Protein AF-A0A1F6PKU2-F1 (afdb_monomer_lite)

Sequence (162 aa):
MIINASQKLVNIVNSPIVKNHLDRVLTSDVYAARTLIAATMAKDVVETGFNIYQTLKNDKISKSQKKFIATYDAAEGALTWVTQLATGLTIANSKVQTKIYNKLFGSFKNTAPDLFTKGKAGFAIATSLIASTVIAKRIIVPFFASLFASHIKNKLEDKYCD

pLDDT: mean 74.43, std 9.29, range [36.0, 89.69]

Structure (mmCIF, N/CA/C/O backbone):
data_AF-A0A1F6PKU2-F1
#
_entry.id   AF-A0A1F6PKU2-F1
#
loop_
_atom_site.group_PDB
_atom_site.id
_atom_site.type_symbol
_atom_site.label_atom_id
_atom_site.label_alt_id
_atom_site.label_comp_id
_atom_site.label_asym_id
_atom_site.label_entity_id
_atom_site.label_seq_id
_atom_site.pdbx_PDB_ins_code
_atom_site.Cartn_x
_atom_site.Cartn_y
_atom_site.Cartn_z
_atom_site.occupancy
_atom_site.B_iso_or_equiv
_atom_site.auth_seq_id
_atom_site.auth_comp_id
_atom_site.auth_asym_id
_atom_site.auth_atom_id
_atom_site.pdbx_PDB_model_num
ATOM 1 N N . MET A 1 1 ? 0.894 -34.181 4.134 1.00 50.84 1 MET A N 1
ATOM 2 C CA . MET A 1 1 ? 0.002 -33.016 3.903 1.00 50.84 1 MET A CA 1
ATOM 3 C C . MET A 1 1 ? 0.704 -31.818 3.234 1.00 50.84 1 MET A C 1
ATOM 5 O O . MET A 1 1 ? 0.046 -31.095 2.502 1.00 50.84 1 MET A O 1
ATOM 9 N N . ILE A 1 2 ? 2.026 -31.640 3.392 1.00 54.44 2 ILE A N 1
ATOM 10 C CA . ILE A 1 2 ? 2.809 -30.512 2.827 1.00 54.44 2 ILE A CA 1
ATOM 11 C C . ILE A 1 2 ? 2.962 -30.570 1.286 1.00 54.44 2 ILE A C 1
ATOM 13 O O . ILE A 1 2 ? 2.924 -29.536 0.627 1.00 54.44 2 ILE A O 1
ATOM 17 N N . ILE A 1 3 ? 3.033 -31.772 0.697 1.00 55.75 3 ILE A N 1
ATOM 18 C CA . ILE A 1 3 ? 3.225 -31.994 -0.755 1.00 55.75 3 ILE A CA 1
ATOM 19 C C . ILE A 1 3 ? 2.049 -31.455 -1.602 1.00 55.75 3 ILE A C 1
ATOM 21 O O . ILE A 1 3 ? 2.237 -30.974 -2.714 1.00 55.75 3 ILE A O 1
ATOM 25 N N . ASN A 1 4 ? 0.829 -31.457 -1.057 1.00 64.00 4 ASN A N 1
ATOM 26 C CA . ASN A 1 4 ? -0.375 -31.023 -1.778 1.00 64.00 4 ASN A CA 1
ATOM 27 C C . ASN A 1 4 ? -0.501 -29.482 -1.827 1.00 64.00 4 ASN A C 1
ATOM 29 O O . ASN A 1 4 ? -1.029 -28.914 -2.781 1.00 64.00 4 ASN A O 1
ATOM 33 N N . ALA A 1 5 ? 0.020 -28.782 -0.814 1.00 68.31 5 ALA A N 1
ATOM 34 C CA . ALA A 1 5 ? 0.016 -27.319 -0.775 1.00 68.31 5 ALA A CA 1
ATOM 35 C C . ALA A 1 5 ? 1.040 -26.719 -1.751 1.00 68.31 5 ALA A C 1
ATOM 37 O O . ALA A 1 5 ? 0.722 -25.771 -2.468 1.00 68.31 5 ALA A O 1
ATOM 38 N N . SER A 1 6 ? 2.238 -27.304 -1.837 1.00 69.88 6 SER A N 1
ATOM 39 C CA . SER A 1 6 ? 3.270 -26.863 -2.781 1.00 69.88 6 SER A CA 1
ATOM 40 C C . SER A 1 6 ? 2.845 -27.073 -4.236 1.00 69.88 6 SER A C 1
ATOM 42 O O . SER A 1 6 ? 2.995 -26.161 -5.044 1.00 69.88 6 SER A O 1
ATOM 44 N N . GLN A 1 7 ? 2.222 -28.206 -4.573 1.00 72.25 7 GLN A N 1
ATOM 45 C CA . GLN A 1 7 ? 1.685 -28.441 -5.922 1.00 72.25 7 GLN A CA 1
ATOM 46 C C . GLN A 1 7 ? 0.543 -27.488 -6.292 1.00 72.25 7 GLN A C 1
ATOM 48 O O . GLN A 1 7 ? 0.502 -26.988 -7.416 1.00 72.25 7 GLN A O 1
ATOM 53 N N . LYS A 1 8 ? -0.347 -27.158 -5.349 1.00 75.50 8 LYS A N 1
ATOM 54 C CA . LYS A 1 8 ? -1.379 -26.135 -5.578 1.00 75.50 8 LYS A CA 1
ATOM 55 C C . LYS A 1 8 ? -0.778 -24.751 -5.822 1.00 75.50 8 LYS A C 1
ATOM 57 O O . LYS A 1 8 ? -1.225 -24.062 -6.733 1.00 75.50 8 LYS A O 1
ATOM 62 N N . LEU A 1 9 ? 0.253 -24.364 -5.071 1.00 75.31 9 LEU A N 1
ATOM 63 C CA . LEU A 1 9 ? 0.961 -23.099 -5.289 1.00 75.31 9 LEU A CA 1
ATOM 64 C C . LEU A 1 9 ? 1.654 -23.061 -6.655 1.00 75.31 9 LEU A C 1
ATOM 66 O O . LEU A 1 9 ? 1.518 -22.076 -7.374 1.00 75.31 9 LEU A O 1
ATOM 70 N N . VAL A 1 10 ? 2.321 -24.146 -7.056 1.00 77.56 10 VAL A N 1
ATOM 71 C CA . VAL A 1 10 ? 2.965 -24.257 -8.377 1.00 77.56 10 VAL A CA 1
ATOM 72 C C . VAL A 1 10 ? 1.944 -24.137 -9.512 1.00 77.56 10 VAL A C 1
ATOM 74 O O . VAL A 1 10 ? 2.217 -23.461 -10.503 1.00 77.56 10 VAL A O 1
ATOM 77 N N . ASN A 1 11 ? 0.753 -24.720 -9.361 1.00 78.88 11 ASN A N 1
ATOM 78 C CA . ASN A 1 11 ? -0.322 -24.600 -10.349 1.00 78.88 11 ASN A CA 1
ATOM 79 C C . ASN A 1 11 ? -0.907 -23.180 -10.419 1.00 78.88 11 ASN A C 1
ATOM 81 O O . ASN A 1 11 ? -1.219 -22.699 -11.506 1.00 78.88 11 ASN A O 1
ATOM 85 N N . ILE A 1 12 ? -1.015 -22.485 -9.283 1.00 77.94 12 ILE A N 1
ATOM 86 C CA . ILE A 1 12 ? -1.477 -21.090 -9.231 1.00 77.94 12 ILE A CA 1
ATOM 87 C C . ILE A 1 12 ? -0.452 -20.157 -9.886 1.00 77.94 12 ILE A C 1
ATOM 89 O O . ILE A 1 12 ? -0.821 -19.339 -10.728 1.00 77.94 12 ILE A O 1
ATOM 93 N N . VAL A 1 13 ? 0.835 -20.312 -9.559 1.00 75.56 13 VAL A N 1
ATOM 94 C CA . VAL A 1 13 ? 1.929 -19.510 -10.135 1.00 75.56 13 VAL A CA 1
ATOM 95 C C . VAL A 1 13 ? 2.057 -19.741 -11.640 1.00 75.56 13 VAL A C 1
ATOM 97 O O . VAL A 1 13 ? 2.298 -18.801 -12.393 1.00 75.56 13 VAL A O 1
ATOM 100 N N . ASN A 1 14 ? 1.841 -20.974 -12.103 1.00 81.88 14 ASN A N 1
ATOM 101 C CA . ASN A 1 14 ? 1.867 -21.295 -13.528 1.00 81.88 14 ASN A CA 1
ATOM 102 C C . ASN A 1 14 ? 0.587 -20.937 -14.287 1.00 81.88 14 ASN A C 1
ATOM 104 O O . ASN A 1 14 ? 0.546 -21.136 -15.504 1.00 81.88 14 ASN A O 1
ATOM 108 N N . SER A 1 15 ? -0.433 -20.402 -13.611 1.00 87.25 15 SER A N 1
ATOM 109 C CA . SER A 1 15 ? -1.664 -20.000 -14.279 1.00 87.25 15 SER A CA 1
ATOM 110 C C . SER A 1 15 ? -1.408 -18.864 -15.288 1.00 87.25 15 SER A C 1
ATOM 112 O O . SER A 1 15 ? -0.579 -17.981 -15.037 1.00 87.25 15 SER A O 1
ATOM 114 N N . PRO A 1 16 ? -2.138 -18.832 -16.419 1.00 83.75 16 PRO A N 1
ATOM 115 C CA . PRO A 1 16 ? -1.980 -17.792 -17.442 1.00 83.75 16 PRO A CA 1
ATOM 116 C C . PRO A 1 16 ? -2.200 -16.378 -16.894 1.00 83.75 16 PRO A C 1
ATOM 118 O O . PRO A 1 16 ? -1.569 -15.425 -17.339 1.00 83.75 16 PRO A O 1
ATOM 121 N N . ILE A 1 17 ? -3.077 -16.246 -15.896 1.00 82.69 17 ILE A N 1
ATOM 122 C CA . ILE A 1 17 ? -3.405 -14.977 -15.243 1.00 82.69 17 ILE A CA 1
ATOM 123 C C . ILE A 1 17 ? -2.196 -14.451 -14.467 1.00 82.69 17 ILE A C 1
ATOM 125 O O . ILE A 1 17 ? -1.832 -13.286 -14.619 1.00 82.69 17 ILE A O 1
ATOM 129 N N . VAL A 1 18 ? -1.556 -15.311 -13.667 1.00 82.38 18 VAL A N 1
ATOM 130 C CA . VAL A 1 18 ? -0.392 -14.922 -12.862 1.00 82.38 18 VAL A CA 1
ATOM 131 C C . VAL A 1 18 ? 0.804 -14.619 -13.756 1.00 82.38 18 VAL A C 1
ATOM 133 O O . VAL A 1 18 ? 1.445 -13.595 -13.552 1.00 82.38 18 VAL A O 1
ATOM 136 N N . LYS A 1 19 ? 1.056 -15.426 -14.794 1.00 84.56 19 LYS A N 1
ATOM 137 C CA . LYS A 1 19 ? 2.133 -15.155 -15.762 1.00 84.56 19 LYS A CA 1
ATOM 138 C C . LYS A 1 19 ? 1.930 -13.839 -16.515 1.00 84.56 19 LYS A C 1
ATOM 140 O O . LYS A 1 19 ? 2.843 -13.024 -16.544 1.00 84.56 19 LYS A O 1
ATOM 145 N N . ASN A 1 20 ? 0.726 -13.577 -17.028 1.00 86.31 20 ASN A N 1
ATOM 146 C CA . ASN A 1 20 ? 0.425 -12.318 -17.719 1.00 86.31 20 ASN A CA 1
ATOM 147 C C . ASN A 1 20 ? 0.520 -11.097 -16.793 1.00 86.31 20 ASN A C 1
ATOM 149 O O . ASN A 1 20 ? 0.919 -10.016 -17.227 1.00 86.31 20 ASN A O 1
ATOM 153 N N . HIS A 1 21 ? 0.138 -11.243 -15.523 1.00 82.50 21 HIS A N 1
ATOM 154 C CA . HIS A 1 21 ? 0.316 -10.188 -14.533 1.00 82.50 21 HIS A CA 1
ATOM 155 C C . HIS A 1 21 ? 1.802 -9.955 -14.230 1.00 82.50 21 HIS A C 1
ATOM 157 O O . HIS A 1 21 ? 2.238 -8.806 -14.220 1.00 82.50 21 HIS A O 1
ATOM 163 N N . LEU A 1 22 ? 2.581 -11.029 -14.055 1.00 80.75 22 LEU A N 1
ATOM 164 C CA . LEU A 1 22 ? 4.020 -10.966 -13.804 1.00 80.75 22 LEU A CA 1
ATOM 165 C C . LEU A 1 22 ? 4.753 -10.272 -14.957 1.00 80.75 22 LEU A C 1
ATOM 167 O O . LEU A 1 22 ? 5.498 -9.330 -14.713 1.00 80.75 22 LEU A O 1
ATOM 171 N N . ASP A 1 23 ? 4.468 -10.653 -16.203 1.00 83.56 23 ASP A N 1
ATOM 172 C CA . ASP A 1 23 ? 5.053 -10.015 -17.386 1.00 83.56 23 ASP A CA 1
ATOM 173 C C . ASP A 1 23 ? 4.723 -8.526 -17.444 1.00 83.56 23 ASP A C 1
ATOM 175 O O . ASP A 1 23 ? 5.602 -7.706 -17.692 1.00 83.56 23 ASP A O 1
ATOM 179 N N . ARG A 1 24 ? 3.478 -8.134 -17.150 1.00 79.62 24 ARG A N 1
ATOM 180 C CA . ARG A 1 24 ? 3.073 -6.718 -17.126 1.00 79.62 24 ARG A CA 1
ATOM 181 C C . ARG A 1 24 ? 3.735 -5.924 -16.004 1.00 79.62 24 ARG A C 1
ATOM 183 O O . ARG A 1 24 ? 4.052 -4.755 -16.203 1.00 79.62 24 ARG A O 1
ATOM 190 N N . VAL A 1 25 ? 3.948 -6.536 -14.839 1.00 79.75 25 VAL A N 1
ATOM 191 C CA . VAL A 1 25 ? 4.698 -5.922 -13.733 1.00 79.75 25 VAL A CA 1
ATOM 192 C C . VAL A 1 25 ? 6.171 -5.763 -14.109 1.00 79.75 25 VAL A C 1
ATOM 194 O O . VAL A 1 25 ? 6.755 -4.723 -13.829 1.00 79.75 25 VAL A O 1
ATOM 197 N N . LEU A 1 26 ? 6.767 -6.749 -14.780 1.00 77.31 26 LEU A N 1
ATOM 198 C CA . LEU A 1 26 ? 8.175 -6.709 -15.183 1.00 77.31 26 LEU A CA 1
ATOM 199 C C . LEU A 1 26 ? 8.441 -5.779 -16.376 1.00 77.31 26 LEU A C 1
ATOM 201 O O . LEU A 1 26 ? 9.557 -5.290 -16.526 1.00 77.31 26 LEU A O 1
ATOM 205 N N . THR A 1 27 ? 7.437 -5.522 -17.217 1.00 76.44 27 THR A N 1
ATOM 206 C CA . THR A 1 27 ? 7.577 -4.692 -18.429 1.00 76.44 27 THR A CA 1
ATOM 207 C C . THR A 1 27 ? 7.090 -3.254 -18.270 1.00 76.44 27 THR A C 1
ATOM 209 O O . THR A 1 27 ? 7.457 -2.406 -19.082 1.00 76.44 27 THR A O 1
ATOM 212 N N . SER A 1 28 ? 6.274 -2.940 -17.258 1.00 75.00 28 SER A N 1
ATOM 213 C CA . SER A 1 28 ? 5.721 -1.596 -17.067 1.00 75.00 28 SER A CA 1
ATOM 214 C C . SER A 1 28 ? 5.869 -1.103 -15.631 1.00 75.00 28 SER A C 1
ATOM 216 O O . SER A 1 28 ? 5.126 -1.500 -14.735 1.00 75.00 28 SER A O 1
ATOM 218 N N . ASP A 1 29 ? 6.752 -0.124 -15.442 1.00 71.44 29 ASP A N 1
ATOM 219 C CA . ASP A 1 29 ? 7.022 0.503 -14.142 1.00 71.44 29 ASP A CA 1
ATOM 220 C C . ASP A 1 29 ? 5.771 1.130 -13.512 1.00 71.44 29 ASP A C 1
ATOM 222 O O . ASP A 1 29 ? 5.553 1.059 -12.303 1.00 71.44 29 ASP A O 1
ATOM 226 N N . VAL A 1 30 ? 4.912 1.730 -14.341 1.00 71.69 30 VAL A N 1
ATOM 227 C CA . VAL A 1 30 ? 3.652 2.341 -13.894 1.00 71.69 30 VAL A CA 1
ATOM 228 C C . VAL A 1 30 ? 2.662 1.266 -13.446 1.00 71.69 30 VAL A C 1
ATOM 230 O O . VAL A 1 30 ? 1.961 1.450 -12.449 1.00 71.69 30 VAL A O 1
ATOM 233 N N . TYR A 1 31 ? 2.602 0.137 -14.158 1.00 76.00 31 TYR A N 1
ATOM 234 C CA . TYR A 1 31 ? 1.758 -0.993 -13.773 1.00 76.00 31 TYR A CA 1
ATOM 235 C C . TYR A 1 31 ? 2.272 -1.664 -12.495 1.00 76.00 31 TYR A C 1
ATOM 237 O O . TYR A 1 31 ? 1.472 -1.971 -11.611 1.00 76.00 31 TYR A O 1
ATOM 245 N N . ALA A 1 32 ? 3.591 -1.817 -12.355 1.00 77.69 32 ALA A N 1
ATOM 246 C CA . ALA A 1 32 ? 4.237 -2.310 -11.143 1.00 77.69 32 ALA A CA 1
ATOM 247 C C . ALA A 1 32 ? 3.939 -1.412 -9.937 1.00 77.69 32 ALA A C 1
ATOM 249 O O . ALA A 1 32 ? 3.498 -1.904 -8.901 1.00 77.69 32 ALA A O 1
ATOM 250 N N . ALA A 1 33 ? 4.086 -0.091 -10.084 1.00 74.31 33 ALA A N 1
ATOM 251 C CA . ALA A 1 33 ? 3.784 0.868 -9.024 1.00 74.31 33 ALA A CA 1
ATOM 252 C C . ALA A 1 33 ? 2.304 0.824 -8.608 1.00 74.31 33 ALA A C 1
ATOM 254 O O . ALA A 1 33 ? 2.000 0.771 -7.420 1.00 74.31 33 ALA A O 1
ATOM 255 N N . ARG A 1 34 ? 1.368 0.782 -9.568 1.00 75.56 34 ARG A N 1
ATOM 256 C CA . ARG A 1 34 ? -0.075 0.665 -9.279 1.00 75.56 34 ARG A CA 1
ATOM 257 C C . ARG A 1 34 ? -0.429 -0.652 -8.598 1.00 75.56 34 ARG A C 1
ATOM 259 O O . ARG A 1 34 ? -1.195 -0.646 -7.641 1.00 75.56 34 ARG A O 1
ATOM 266 N N . THR A 1 35 ? 0.131 -1.757 -9.083 1.00 81.88 35 THR A N 1
ATOM 267 C CA . THR A 1 35 ? -0.047 -3.089 -8.492 1.00 81.88 35 THR A CA 1
ATOM 268 C C . THR A 1 35 ? 0.459 -3.104 -7.059 1.00 81.88 35 THR A C 1
ATOM 270 O O . THR A 1 35 ? -0.228 -3.600 -6.172 1.00 81.88 35 THR A O 1
ATOM 273 N N . LEU A 1 36 ? 1.629 -2.513 -6.819 1.00 78.94 36 LEU A N 1
ATOM 274 C CA . LEU A 1 36 ? 2.197 -2.429 -5.486 1.00 78.94 36 LEU A CA 1
ATOM 275 C C . LEU A 1 36 ? 1.325 -1.583 -4.560 1.00 78.94 36 LEU A C 1
ATOM 277 O O . LEU A 1 36 ? 1.000 -2.059 -3.479 1.00 78.94 36 LEU A O 1
ATOM 281 N N . ILE A 1 37 ? 0.887 -0.395 -4.999 1.00 77.19 37 ILE A N 1
ATOM 282 C CA . ILE A 1 37 ? -0.029 0.463 -4.230 1.00 77.19 37 ILE A CA 1
ATOM 283 C C . ILE A 1 37 ? -1.306 -0.305 -3.879 1.00 77.19 37 ILE A C 1
ATOM 285 O O . ILE A 1 37 ? -1.695 -0.334 -2.713 1.00 77.19 37 ILE A O 1
ATOM 289 N N . ALA A 1 38 ? -1.918 -0.976 -4.858 1.00 81.00 38 ALA A N 1
ATOM 290 C CA . ALA A 1 38 ? -3.118 -1.780 -4.650 1.00 81.00 38 ALA A CA 1
ATOM 291 C C . ALA A 1 38 ? -2.882 -2.932 -3.659 1.00 81.00 38 ALA A C 1
ATOM 293 O O . ALA A 1 38 ? -3.717 -3.170 -2.789 1.00 81.00 38 ALA A O 1
ATOM 294 N N . ALA A 1 39 ? -1.737 -3.615 -3.742 1.00 83.38 39 ALA A N 1
ATOM 295 C CA . ALA A 1 39 ? -1.366 -4.674 -2.810 1.00 83.38 39 ALA A CA 1
ATOM 296 C C . ALA A 1 39 ? -1.145 -4.142 -1.384 1.00 83.38 39 ALA A C 1
ATOM 298 O O . ALA A 1 39 ? -1.625 -4.752 -0.430 1.00 83.38 39 ALA A O 1
ATOM 299 N N . THR A 1 40 ? -0.478 -2.993 -1.220 1.00 80.38 40 THR A N 1
ATOM 300 C CA . THR A 1 40 ? -0.332 -2.346 0.096 1.00 80.38 40 THR A CA 1
ATOM 301 C C . THR A 1 40 ? -1.671 -1.902 0.666 1.00 80.38 40 THR A C 1
ATOM 303 O O . THR A 1 40 ? -1.939 -2.184 1.829 1.00 80.38 40 THR A O 1
ATOM 306 N N . MET A 1 41 ? -2.545 -1.309 -0.154 1.00 80.50 41 MET A N 1
ATOM 307 C CA . MET A 1 41 ? -3.897 -0.942 0.270 1.00 80.50 41 MET A CA 1
ATOM 308 C C . MET A 1 41 ? -4.678 -2.173 0.731 1.00 80.50 41 MET A C 1
ATOM 310 O O . MET A 1 41 ? -5.254 -2.163 1.812 1.00 80.50 41 MET A O 1
ATOM 314 N N . ALA A 1 42 ? -4.665 -3.257 -0.051 1.00 85.62 42 ALA A N 1
ATOM 315 C CA . ALA A 1 42 ? -5.346 -4.499 0.305 1.00 85.62 42 ALA A CA 1
ATOM 316 C C . ALA A 1 42 ? -4.815 -5.090 1.620 1.00 85.62 42 ALA A C 1
ATOM 318 O O . ALA A 1 42 ? -5.602 -5.499 2.473 1.00 85.62 42 ALA A O 1
ATOM 319 N N . LYS A 1 43 ? -3.490 -5.093 1.807 1.00 84.56 43 LYS A N 1
ATOM 320 C CA . LYS A 1 43 ? -2.857 -5.519 3.058 1.00 84.56 43 LYS A CA 1
ATOM 321 C C . LYS A 1 43 ? -3.354 -4.679 4.238 1.00 84.56 43 LYS A C 1
ATOM 323 O O . LYS A 1 43 ? -3.758 -5.253 5.245 1.00 84.56 43 LYS A O 1
ATOM 328 N N . ASP A 1 44 ? -3.371 -3.356 4.102 1.00 82.62 44 ASP A N 1
ATOM 329 C CA . ASP A 1 44 ? -3.792 -2.454 5.176 1.00 82.62 44 ASP A CA 1
ATOM 330 C C . ASP A 1 44 ? -5.293 -2.587 5.485 1.00 82.62 44 ASP A C 1
ATOM 332 O O . ASP A 1 44 ? -5.670 -2.576 6.650 1.00 82.62 44 ASP A O 1
ATOM 336 N N . VAL A 1 45 ? -6.153 -2.809 4.479 1.00 84.31 45 VAL A N 1
ATOM 337 C CA . VAL A 1 45 ? -7.587 -3.100 4.696 1.00 84.31 45 VAL A CA 1
ATOM 338 C C . VAL A 1 45 ? -7.769 -4.337 5.570 1.00 84.31 45 VAL A C 1
ATOM 340 O O . VAL A 1 45 ? -8.541 -4.323 6.531 1.00 84.31 45 VAL A O 1
ATOM 343 N N . VAL A 1 46 ? -7.065 -5.417 5.225 1.00 88.62 46 VAL A N 1
ATOM 344 C CA . VAL A 1 46 ? -7.144 -6.682 5.957 1.00 88.62 46 VAL A CA 1
ATOM 345 C C . VAL A 1 46 ? -6.581 -6.518 7.368 1.00 88.62 46 VAL A C 1
ATOM 347 O O . VAL A 1 46 ? -7.201 -6.986 8.319 1.00 88.62 46 VAL A O 1
ATOM 350 N N . GLU A 1 47 ? -5.452 -5.823 7.516 1.00 86.00 47 GLU A N 1
ATOM 351 C CA . GLU A 1 47 ? -4.817 -5.527 8.805 1.00 86.00 47 GLU A CA 1
ATOM 352 C C . GLU A 1 47 ? -5.761 -4.728 9.718 1.00 86.00 47 GLU A C 1
ATOM 354 O O . GLU A 1 47 ? -6.058 -5.172 10.826 1.00 86.00 47 GLU A O 1
ATOM 359 N N . THR A 1 48 ? -6.320 -3.612 9.235 1.00 85.56 48 THR A N 1
ATOM 360 C CA . THR A 1 48 ? -7.277 -2.788 9.989 1.00 85.56 48 THR A CA 1
ATOM 361 C C . THR A 1 48 ? -8.520 -3.587 10.377 1.00 85.56 48 THR A C 1
ATOM 363 O O . THR A 1 48 ? -8.933 -3.560 11.536 1.00 85.56 48 THR A O 1
ATOM 366 N N . GLY A 1 49 ? -9.105 -4.343 9.442 1.00 86.00 49 GLY A N 1
ATOM 367 C CA . GLY A 1 49 ? -10.281 -5.167 9.724 1.00 86.00 49 GLY A CA 1
ATOM 368 C C . GLY A 1 49 ? -10.008 -6.240 10.782 1.00 86.00 49 GLY A C 1
ATOM 369 O O . GLY A 1 49 ? -10.812 -6.435 11.697 1.00 86.00 49 GLY A O 1
ATOM 370 N N . PHE A 1 50 ? -8.854 -6.903 10.698 1.00 89.69 50 PHE A N 1
ATOM 371 C CA . PHE A 1 50 ? -8.451 -7.932 11.653 1.00 89.69 50 PHE A CA 1
ATOM 372 C C . PHE A 1 50 ? -8.142 -7.348 13.039 1.00 89.69 50 PHE A C 1
ATOM 374 O O . PHE A 1 50 ? -8.540 -7.933 14.048 1.00 89.69 50 PHE A O 1
ATOM 381 N N . ASN A 1 51 ? -7.503 -6.178 13.107 1.00 84.69 51 ASN A N 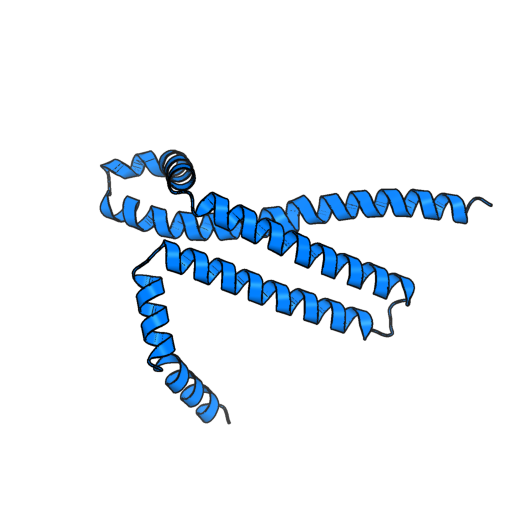1
ATOM 382 C CA . ASN A 1 51 ? -7.222 -5.476 14.362 1.00 84.69 51 ASN A CA 1
ATOM 383 C C . ASN A 1 51 ? -8.512 -5.030 15.059 1.00 84.69 51 ASN A C 1
ATOM 385 O O . ASN A 1 51 ? -8.710 -5.345 16.232 1.00 84.69 51 ASN A O 1
ATOM 389 N N . ILE A 1 52 ? -9.446 -4.412 14.326 1.00 84.38 52 ILE A N 1
ATOM 390 C CA . ILE A 1 52 ? -10.759 -4.021 14.863 1.00 84.38 52 ILE A CA 1
ATOM 391 C C . ILE A 1 52 ? -11.508 -5.244 15.394 1.00 84.38 52 ILE A C 1
ATOM 393 O O . ILE A 1 52 ? -12.034 -5.219 16.510 1.00 84.38 52 ILE A O 1
ATOM 397 N N . TYR A 1 53 ? -11.541 -6.331 14.619 1.00 86.56 53 TYR A N 1
ATOM 398 C CA . TYR A 1 53 ? -12.203 -7.564 15.033 1.00 86.56 53 TYR A CA 1
ATOM 399 C C . TYR A 1 53 ? -11.615 -8.115 16.336 1.00 86.56 53 TYR A C 1
ATOM 401 O O . TYR A 1 53 ? -12.364 -8.411 17.271 1.00 86.56 53 TYR A O 1
ATOM 409 N N . GLN A 1 54 ? -10.285 -8.210 16.425 1.00 86.25 54 GLN A N 1
ATOM 410 C CA . GLN A 1 54 ? -9.598 -8.667 17.633 1.00 86.25 54 GLN A CA 1
ATOM 411 C C . GLN A 1 54 ? -9.871 -7.752 18.831 1.00 86.25 54 GLN A C 1
ATOM 413 O O . GLN A 1 54 ? -10.198 -8.246 19.910 1.00 86.25 54 GLN A O 1
ATOM 418 N N . THR A 1 55 ? -9.812 -6.433 18.647 1.00 83.50 55 THR A N 1
ATOM 419 C CA . THR A 1 55 ? -10.085 -5.440 19.696 1.00 83.50 55 THR A CA 1
ATOM 420 C C . THR A 1 55 ? -11.504 -5.576 20.250 1.00 83.50 55 THR A C 1
ATOM 422 O O . THR A 1 55 ? -11.705 -5.580 21.467 1.00 83.50 55 THR A O 1
ATOM 425 N N . LEU A 1 56 ? -12.508 -5.746 19.384 1.00 80.94 56 LEU A N 1
ATOM 426 C CA . LEU A 1 56 ? -13.903 -5.889 19.810 1.00 80.94 56 LEU A CA 1
ATOM 427 C C . LEU A 1 56 ? -14.145 -7.199 20.579 1.00 80.94 56 LEU A C 1
ATOM 429 O O . LEU A 1 56 ? -14.861 -7.194 21.588 1.00 80.94 56 LEU A O 1
ATOM 433 N N . LYS A 1 57 ? -13.506 -8.296 20.153 1.00 85.50 57 LYS A N 1
ATOM 434 C CA . LYS A 1 57 ? -13.622 -9.623 20.781 1.00 85.50 57 LYS A CA 1
ATOM 435 C C . LYS A 1 57 ? -12.837 -9.795 22.084 1.00 85.50 57 LYS A C 1
ATOM 437 O O . LYS A 1 57 ? -12.997 -10.814 22.743 1.00 85.50 57 LYS A O 1
ATOM 442 N N . ASN A 1 58 ? -11.979 -8.851 22.459 1.00 79.69 58 ASN A N 1
ATOM 443 C CA . ASN A 1 58 ? -11.067 -9.047 23.584 1.00 79.69 58 ASN A CA 1
ATOM 444 C C . ASN A 1 58 ? -11.704 -8.680 24.931 1.00 79.69 58 ASN A C 1
ATOM 446 O O . ASN A 1 58 ? -11.779 -7.511 25.291 1.00 79.69 58 ASN A O 1
ATOM 450 N N . ASP A 1 59 ? -12.167 -9.657 25.704 1.00 75.25 59 ASP A N 1
ATOM 451 C CA . ASP A 1 59 ? -12.940 -9.431 26.941 1.00 75.25 59 ASP A CA 1
ATOM 452 C C . ASP A 1 59 ? -12.166 -8.754 28.084 1.00 75.25 59 ASP A C 1
ATOM 454 O O . ASP A 1 59 ? -12.771 -8.277 29.040 1.00 75.25 59 ASP A O 1
ATOM 458 N N . LYS A 1 60 ? -10.839 -8.630 27.959 1.00 76.06 60 LYS A N 1
ATOM 459 C CA . LYS A 1 60 ? -9.971 -7.965 28.945 1.00 76.06 60 LYS A CA 1
ATOM 460 C C . LYS A 1 60 ? -10.020 -6.430 28.894 1.00 76.06 60 LYS A C 1
ATOM 462 O O . LYS A 1 60 ? -9.453 -5.781 29.766 1.00 76.06 60 LYS A O 1
ATOM 467 N N . ILE A 1 61 ? -10.657 -5.841 27.878 1.00 74.06 61 ILE A N 1
ATOM 468 C CA . ILE A 1 61 ? -10.672 -4.389 27.632 1.00 74.06 61 ILE A CA 1
ATOM 469 C C . ILE A 1 61 ? -12.063 -3.817 27.946 1.00 74.06 61 ILE A C 1
ATOM 471 O O . ILE A 1 61 ? -13.079 -4.399 27.558 1.00 74.06 61 ILE A O 1
ATOM 475 N N . SER A 1 62 ? -12.143 -2.654 28.605 1.00 77.25 62 SER A N 1
ATOM 476 C CA . SER A 1 62 ? -13.440 -2.019 28.884 1.00 77.25 62 SER A CA 1
ATOM 477 C C . SER A 1 62 ? -14.186 -1.655 27.591 1.00 77.25 62 SER A C 1
ATOM 479 O O . SER A 1 62 ? -13.589 -1.308 26.570 1.00 77.25 62 SER A O 1
ATOM 481 N N . LYS A 1 63 ? -15.524 -1.678 27.625 1.00 74.06 63 LYS A N 1
ATOM 482 C CA . LYS A 1 63 ? -16.374 -1.423 26.444 1.00 74.06 63 LYS A CA 1
ATOM 483 C C . LYS A 1 63 ? -16.126 -0.044 25.804 1.00 74.06 63 LYS A C 1
ATOM 485 O O . LYS A 1 63 ? -16.271 0.095 24.591 1.00 74.06 63 LYS A O 1
ATOM 490 N N . SER A 1 64 ? -15.734 0.952 26.606 1.00 73.50 64 SER A N 1
ATOM 491 C CA . SER A 1 64 ? -15.366 2.299 26.141 1.00 73.50 64 SER A CA 1
ATOM 492 C C . SER A 1 64 ? -14.011 2.303 25.421 1.00 73.50 64 SER A C 1
ATOM 494 O O . SER A 1 64 ? -13.914 2.783 24.293 1.00 73.50 64 SER A O 1
ATOM 496 N N . GLN A 1 65 ? -12.990 1.667 26.008 1.00 75.69 65 GLN A N 1
ATOM 497 C CA . GLN A 1 65 ? -11.662 1.533 25.396 1.00 75.69 65 GLN A CA 1
ATOM 498 C C . GLN A 1 65 ? -11.708 0.714 24.101 1.00 75.69 65 GLN A C 1
ATOM 500 O O . GLN A 1 65 ? -11.072 1.100 23.129 1.00 75.69 65 GLN A O 1
ATOM 505 N N . LYS A 1 66 ? -12.518 -0.353 24.038 1.00 77.31 66 LYS A N 1
ATOM 506 C CA . LYS A 1 66 ? -12.736 -1.123 22.800 1.00 77.31 66 LYS A CA 1
ATOM 507 C C . LYS A 1 66 ? -13.249 -0.249 21.661 1.00 77.31 66 LYS A C 1
ATOM 509 O O . LYS A 1 66 ? -12.723 -0.315 20.556 1.00 77.31 66 LYS A O 1
ATOM 514 N N . LYS A 1 67 ? -14.278 0.567 21.924 1.00 71.88 67 LYS A N 1
ATOM 515 C CA . LYS A 1 67 ? -14.843 1.479 20.919 1.00 71.88 67 LYS A CA 1
ATOM 516 C C . LYS A 1 67 ? -13.844 2.560 20.520 1.00 71.88 67 LYS A C 1
ATOM 518 O O . LYS A 1 67 ? -13.762 2.870 19.337 1.00 71.88 67 LYS A O 1
ATOM 523 N N . PHE A 1 68 ? -13.083 3.098 21.473 1.00 80.06 68 PHE A N 1
ATOM 524 C CA . PHE A 1 68 ? -12.037 4.077 21.188 1.00 80.06 68 PHE A CA 1
ATOM 525 C C . PHE A 1 68 ? -10.941 3.490 20.291 1.00 80.06 68 PHE A C 1
ATOM 527 O O . PHE A 1 68 ? -10.695 4.037 19.224 1.00 80.06 68 PHE A O 1
ATOM 534 N N . ILE A 1 69 ? -10.359 2.347 20.670 1.00 77.50 69 ILE A N 1
ATOM 535 C CA . ILE A 1 69 ? -9.290 1.678 19.912 1.00 77.50 69 ILE A CA 1
ATOM 536 C C . ILE A 1 69 ? -9.799 1.259 18.529 1.00 77.50 69 ILE A C 1
ATOM 538 O O . ILE A 1 69 ? -9.168 1.575 17.534 1.00 77.50 69 ILE A O 1
ATOM 542 N N . ALA A 1 70 ? -10.989 0.658 18.430 1.00 80.00 70 ALA A N 1
ATOM 543 C CA . ALA A 1 70 ? -11.557 0.278 17.135 1.00 80.00 70 ALA A CA 1
ATOM 544 C C . ALA A 1 70 ? -11.825 1.487 16.215 1.00 80.00 70 ALA A C 1
ATOM 546 O O . ALA A 1 70 ? -11.634 1.396 15.005 1.00 80.00 70 ALA A O 1
ATOM 547 N N . THR A 1 71 ? -12.265 2.621 16.772 1.00 78.00 71 THR A N 1
ATOM 548 C CA . THR A 1 71 ? -12.476 3.856 15.996 1.00 78.00 71 THR A CA 1
ATOM 549 C C . THR A 1 71 ? -11.145 4.479 15.584 1.00 78.00 71 THR A C 1
ATOM 551 O O . THR A 1 71 ? -11.024 4.971 14.465 1.00 78.00 71 THR A O 1
ATOM 554 N N . TYR A 1 72 ? -10.144 4.432 16.464 1.00 79.62 72 TYR A N 1
ATOM 555 C CA . TYR A 1 72 ? -8.785 4.873 16.176 1.00 79.62 72 TYR A CA 1
ATOM 556 C C . TYR A 1 72 ? -8.158 4.040 15.053 1.00 79.62 72 TYR A C 1
ATOM 558 O O . TYR A 1 72 ? -7.720 4.619 14.067 1.00 79.62 72 TYR A O 1
ATOM 566 N N . ASP A 1 73 ? -8.226 2.709 15.134 1.00 80.38 73 ASP A N 1
ATOM 567 C CA . ASP A 1 73 ? -7.718 1.790 14.107 1.00 80.38 73 ASP A CA 1
ATOM 568 C C . ASP A 1 73 ? -8.426 2.007 12.756 1.00 80.38 73 ASP A C 1
ATOM 570 O O . ASP A 1 73 ? -7.794 1.996 11.697 1.00 80.38 73 ASP A O 1
ATOM 574 N N . ALA A 1 74 ? -9.743 2.247 12.769 1.00 81.06 74 ALA A N 1
ATOM 575 C CA . ALA A 1 74 ? -10.505 2.564 11.560 1.00 81.06 74 ALA A CA 1
ATOM 576 C C . ALA A 1 74 ? -10.086 3.910 10.946 1.00 81.06 74 ALA A C 1
ATOM 578 O O . ALA A 1 74 ? -9.926 4.013 9.727 1.00 81.06 74 ALA A O 1
ATOM 579 N N . ALA A 1 75 ? -9.891 4.936 11.779 1.00 79.88 75 ALA A N 1
ATOM 580 C CA . ALA A 1 75 ? -9.409 6.241 11.341 1.00 79.88 75 ALA A CA 1
ATOM 581 C C . ALA A 1 75 ? -7.972 6.157 10.805 1.00 79.88 75 ALA A C 1
ATOM 583 O O . ALA A 1 75 ? -7.677 6.748 9.768 1.00 79.88 75 ALA A O 1
ATOM 584 N N . GLU A 1 76 ? -7.105 5.377 11.455 1.00 77.56 76 GLU A N 1
ATOM 585 C CA . GLU A 1 76 ? -5.743 5.083 11.006 1.00 77.56 76 GLU A CA 1
ATOM 586 C C . GLU A 1 76 ? -5.743 4.446 9.611 1.00 77.56 76 GLU A C 1
ATOM 588 O O . GLU A 1 76 ? -5.032 4.901 8.708 1.00 77.56 76 GLU A O 1
ATOM 593 N N . GLY A 1 77 ? -6.589 3.429 9.413 1.00 79.94 77 GLY A N 1
ATOM 594 C CA . GLY A 1 77 ? -6.752 2.745 8.132 1.00 79.94 77 GLY A CA 1
ATOM 595 C C . GLY A 1 77 ? -7.234 3.689 7.030 1.00 79.94 77 GLY A C 1
ATOM 596 O O . GLY A 1 77 ? -6.612 3.777 5.970 1.00 79.94 77 GLY A O 1
ATOM 597 N N . ALA A 1 78 ? -8.287 4.468 7.295 1.00 83.00 78 ALA A N 1
ATOM 598 C CA . ALA A 1 78 ? -8.827 5.430 6.333 1.00 83.00 78 ALA A CA 1
ATOM 599 C C . ALA A 1 78 ? -7.792 6.495 5.931 1.00 83.00 78 ALA A C 1
ATOM 601 O O . ALA A 1 78 ? -7.620 6.808 4.751 1.00 83.00 78 ALA A O 1
ATOM 602 N N . LEU A 1 79 ? -7.056 7.023 6.907 1.00 79.00 79 LEU A N 1
ATOM 603 C CA . LEU A 1 79 ? -6.028 8.036 6.698 1.00 79.00 79 LEU A CA 1
ATOM 604 C C . LEU A 1 79 ? -4.830 7.490 5.910 1.00 79.00 79 LEU A C 1
ATOM 606 O O . LEU A 1 79 ? -4.264 8.182 5.055 1.00 79.00 79 LEU A O 1
ATOM 610 N N . THR A 1 80 ? -4.485 6.225 6.147 1.00 78.19 80 THR A N 1
ATOM 611 C CA . THR A 1 80 ? -3.459 5.505 5.390 1.00 78.19 80 THR A CA 1
ATOM 612 C C . THR A 1 80 ? -3.866 5.341 3.929 1.00 78.19 80 THR A C 1
ATOM 614 O O . THR A 1 80 ? -3.058 5.642 3.050 1.00 78.19 80 THR A O 1
ATOM 617 N N . TRP A 1 81 ? -5.122 4.985 3.639 1.00 80.69 81 TRP A N 1
ATOM 618 C CA . TRP A 1 81 ? -5.613 4.874 2.259 1.00 80.69 81 TRP A CA 1
ATOM 619 C C . TRP A 1 81 ? -5.617 6.216 1.531 1.00 80.69 81 TRP A C 1
ATOM 621 O O . TRP A 1 81 ? -5.169 6.294 0.389 1.00 80.69 81 TRP A O 1
ATOM 631 N N . VAL A 1 82 ? -6.072 7.289 2.187 1.00 82.00 82 VAL A N 1
ATOM 632 C CA . VAL A 1 82 ? -6.044 8.643 1.606 1.00 82.00 82 VAL A CA 1
ATOM 633 C C . VAL A 1 82 ? -4.609 9.047 1.263 1.00 82.00 82 VAL A C 1
ATOM 635 O O . VAL A 1 82 ? -4.343 9.536 0.165 1.00 82.00 82 VAL A O 1
ATOM 638 N N . THR A 1 83 ? -3.664 8.774 2.163 1.00 76.31 83 THR A N 1
ATOM 639 C CA . THR A 1 83 ? -2.243 9.080 1.953 1.00 76.31 83 THR A CA 1
ATOM 640 C C . THR A 1 83 ? -1.628 8.212 0.852 1.00 76.31 83 THR A C 1
ATOM 642 O O . THR A 1 83 ? -0.839 8.713 0.052 1.00 76.31 83 THR A O 1
ATOM 645 N N . GLN A 1 84 ? -2.004 6.933 0.764 1.00 75.31 84 GLN A N 1
ATOM 646 C CA . GLN A 1 84 ? -1.612 6.005 -0.305 1.00 75.31 84 GLN A CA 1
ATOM 647 C C . GLN A 1 84 ? -2.109 6.462 -1.673 1.00 75.31 84 GLN A C 1
ATOM 649 O O . GLN A 1 84 ? -1.331 6.488 -2.625 1.00 75.31 84 GLN A O 1
ATOM 654 N N . LEU A 1 85 ? -3.369 6.890 -1.764 1.00 79.12 85 LEU A N 1
ATOM 655 C CA . LEU A 1 85 ? -3.952 7.427 -2.990 1.00 79.12 85 LEU A CA 1
ATOM 656 C C . LEU A 1 85 ? -3.286 8.745 -3.392 1.00 79.12 85 LEU A C 1
ATOM 658 O O . LEU A 1 85 ? -2.857 8.887 -4.535 1.00 79.12 85 LEU A O 1
ATOM 662 N N . ALA A 1 86 ? -3.120 9.684 -2.457 1.00 78.06 86 ALA A N 1
ATOM 663 C CA . ALA A 1 86 ? -2.457 10.960 -2.721 1.00 78.06 86 ALA A CA 1
ATOM 664 C C . ALA A 1 86 ? -0.998 10.763 -3.166 1.00 78.06 86 ALA A C 1
ATOM 666 O O . ALA A 1 86 ? -0.558 11.334 -4.166 1.00 78.06 86 ALA A O 1
ATOM 667 N N . THR A 1 87 ? -0.254 9.905 -2.467 1.00 71.56 87 THR A N 1
ATOM 668 C CA . THR A 1 87 ? 1.139 9.572 -2.794 1.00 71.56 87 THR A CA 1
ATOM 669 C C . THR A 1 87 ? 1.232 8.855 -4.137 1.00 71.56 87 THR A C 1
ATOM 671 O O . THR A 1 87 ? 2.075 9.203 -4.962 1.00 71.56 87 THR A O 1
ATOM 674 N N . GLY A 1 88 ? 0.326 7.912 -4.400 1.00 70.50 88 GLY A N 1
ATOM 675 C CA . GLY A 1 88 ? 0.226 7.199 -5.669 1.00 70.50 88 GLY A CA 1
ATOM 676 C C . GLY A 1 88 ? -0.022 8.129 -6.853 1.00 70.50 88 GLY A C 1
ATOM 677 O O . GLY A 1 88 ? 0.661 8.021 -7.871 1.00 70.50 88 GLY A O 1
ATOM 678 N N . LEU A 1 89 ? -0.929 9.099 -6.705 1.00 70.81 89 LEU A N 1
ATOM 679 C CA . LEU A 1 89 ? -1.184 10.130 -7.717 1.00 70.81 89 LEU A CA 1
ATOM 680 C C . LEU A 1 89 ? 0.016 11.069 -7.900 1.00 70.81 89 LEU A C 1
ATOM 682 O O . LEU A 1 89 ? 0.363 11.426 -9.026 1.00 70.81 89 LEU A O 1
ATOM 686 N N . THR A 1 90 ? 0.682 11.442 -6.807 1.00 73.06 90 THR A N 1
ATOM 687 C CA . THR A 1 90 ? 1.823 12.368 -6.839 1.00 73.06 90 THR A CA 1
ATOM 688 C C . THR A 1 90 ? 3.063 11.725 -7.467 1.00 73.06 90 THR A C 1
ATOM 690 O O . THR A 1 90 ? 3.785 12.380 -8.217 1.00 73.06 90 THR A O 1
ATOM 693 N N . ILE A 1 91 ? 3.304 10.435 -7.217 1.00 65.94 91 ILE A N 1
ATOM 694 C CA . ILE A 1 91 ? 4.460 9.697 -7.753 1.00 65.94 91 ILE A CA 1
ATOM 695 C C . ILE A 1 91 ? 4.214 9.192 -9.171 1.00 65.94 91 ILE A C 1
ATOM 697 O O . ILE A 1 91 ? 5.157 9.133 -9.958 1.00 65.94 91 ILE A O 1
ATOM 701 N N . ALA A 1 92 ? 2.957 8.947 -9.552 1.00 62.56 92 ALA A N 1
ATOM 702 C CA . ALA A 1 92 ? 2.592 8.737 -10.952 1.00 62.56 92 ALA A CA 1
ATOM 703 C C . ALA A 1 92 ? 2.928 9.951 -11.846 1.00 62.56 92 ALA A C 1
ATOM 705 O O . ALA A 1 92 ? 2.928 9.834 -13.073 1.00 62.56 92 ALA A O 1
ATOM 706 N N . ASN A 1 93 ? 3.248 11.114 -11.264 1.00 72.19 93 ASN A N 1
ATOM 707 C CA . ASN A 1 93 ? 3.743 12.262 -12.006 1.00 72.19 93 ASN A CA 1
ATOM 708 C C . ASN A 1 93 ? 5.246 12.131 -12.313 1.00 72.19 93 ASN A C 1
ATOM 710 O O . ASN A 1 93 ? 6.119 12.388 -11.474 1.00 72.19 93 ASN A O 1
ATOM 714 N N . SER A 1 94 ? 5.547 11.828 -13.577 1.00 67.88 94 SER A N 1
ATOM 715 C CA . SER A 1 94 ? 6.909 11.659 -14.092 1.00 67.88 94 SER A CA 1
ATOM 716 C C . SER A 1 94 ? 7.821 12.865 -13.837 1.00 67.88 94 SER A C 1
ATOM 718 O O . SER A 1 94 ? 9.032 12.689 -13.689 1.00 67.88 94 SER A O 1
ATOM 720 N N . LYS A 1 95 ? 7.289 14.091 -13.721 1.00 74.69 95 LYS A N 1
ATOM 721 C CA . LYS A 1 95 ? 8.089 15.301 -13.452 1.00 74.69 95 LYS A CA 1
ATOM 722 C C . LYS A 1 95 ? 8.650 15.318 -12.032 1.00 74.69 95 LYS A C 1
ATOM 724 O O . LYS A 1 95 ? 9.831 15.612 -11.848 1.00 74.69 95 LYS A O 1
ATOM 729 N N . VAL A 1 96 ? 7.827 14.974 -11.043 1.00 74.75 96 VAL A N 1
ATOM 730 C CA . VAL A 1 96 ? 8.231 14.921 -9.629 1.00 74.75 96 VAL A CA 1
ATOM 731 C C . VAL A 1 96 ? 9.253 13.806 -9.433 1.00 74.75 96 VAL A C 1
ATOM 733 O O . VAL A 1 96 ? 10.335 14.047 -8.896 1.00 74.75 96 VAL A O 1
ATOM 736 N N . GLN A 1 97 ? 8.965 12.625 -9.983 1.00 70.94 97 GLN A N 1
ATOM 737 C CA . GLN A 1 97 ? 9.867 11.477 -9.959 1.00 70.94 97 GLN A CA 1
ATOM 738 C C . GLN A 1 97 ? 11.226 11.807 -10.594 1.00 70.94 97 GLN A C 1
ATOM 740 O O . GLN A 1 97 ? 12.271 11.540 -10.008 1.00 70.94 97 GLN A O 1
ATOM 745 N N . THR A 1 98 ? 11.229 12.445 -11.770 1.00 75.00 98 THR A N 1
ATOM 746 C CA . THR A 1 98 ? 12.466 12.823 -12.472 1.00 75.00 98 THR A CA 1
ATOM 747 C C . THR A 1 98 ? 13.258 13.872 -11.703 1.00 75.00 98 THR A C 1
ATOM 749 O O . THR A 1 98 ? 14.480 13.789 -11.657 1.00 75.00 98 THR A O 1
ATOM 752 N N . LYS A 1 99 ? 12.589 14.839 -11.066 1.00 82.38 99 LYS A N 1
ATOM 753 C CA . LYS A 1 99 ? 13.254 15.892 -10.291 1.00 82.38 99 LYS A CA 1
ATOM 754 C C . LYS A 1 99 ? 13.933 15.332 -9.042 1.00 82.38 99 LYS A C 1
ATOM 756 O O . LYS A 1 99 ? 15.087 15.665 -8.790 1.00 82.38 99 LYS A O 1
ATOM 761 N N . ILE A 1 100 ? 13.247 14.467 -8.295 1.00 77.19 100 ILE A N 1
ATOM 762 C CA . ILE A 1 100 ? 13.804 13.826 -7.095 1.00 77.19 100 ILE A CA 1
ATOM 763 C C . ILE A 1 100 ? 1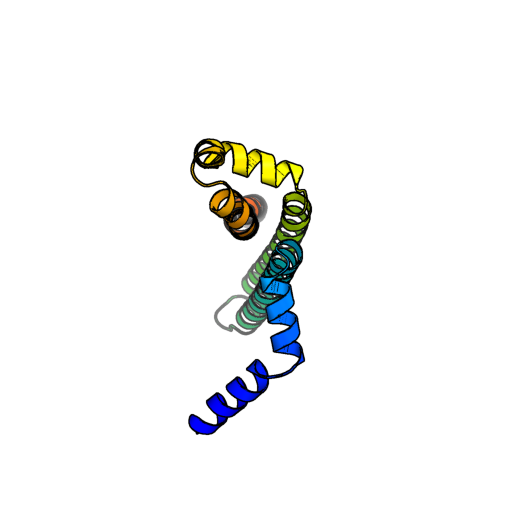4.938 12.873 -7.487 1.00 77.19 100 ILE A C 1
ATOM 765 O O . ILE A 1 100 ? 16.027 12.953 -6.923 1.00 77.19 100 ILE A O 1
ATOM 769 N N . TYR A 1 101 ? 14.722 12.033 -8.503 1.00 79.50 101 TYR A N 1
ATOM 770 C CA . TYR A 1 101 ? 15.725 11.069 -8.949 1.00 79.50 101 TYR A CA 1
ATOM 771 C C . TYR A 1 101 ? 16.979 11.746 -9.512 1.00 79.50 101 TYR A C 1
ATOM 773 O O . TYR A 1 101 ? 18.088 11.392 -9.129 1.00 79.50 101 TYR A O 1
ATOM 781 N N . ASN A 1 102 ? 16.831 12.783 -10.346 1.00 81.81 102 ASN A N 1
ATOM 782 C CA . ASN A 1 102 ? 17.973 13.542 -10.864 1.00 81.81 102 ASN A CA 1
ATOM 783 C C . ASN A 1 102 ? 18.733 14.278 -9.756 1.00 81.81 102 ASN A C 1
ATOM 785 O O . ASN A 1 102 ? 19.944 14.430 -9.861 1.00 81.81 102 ASN A O 1
ATOM 789 N N . LYS A 1 103 ? 18.053 14.735 -8.698 1.00 83.69 103 LYS A N 1
ATOM 790 C CA . LYS A 1 103 ? 18.718 15.410 -7.577 1.00 83.69 103 LYS A CA 1
ATOM 791 C C . LYS A 1 103 ? 19.555 14.443 -6.733 1.00 83.69 103 LYS A C 1
ATOM 793 O O . LYS A 1 103 ? 20.588 14.846 -6.218 1.00 83.69 103 LYS A O 1
ATOM 798 N N . LEU A 1 104 ? 19.114 13.191 -6.601 1.00 80.94 104 LEU A N 1
ATOM 799 C CA . LEU A 1 104 ? 19.787 12.175 -5.784 1.00 80.94 104 LEU A CA 1
ATOM 800 C C . LEU A 1 104 ? 20.834 11.369 -6.560 1.00 80.94 104 LEU A C 1
ATOM 802 O O . LEU A 1 104 ? 21.877 11.035 -6.013 1.00 80.94 104 LEU A O 1
ATOM 806 N N . PHE A 1 105 ? 20.572 11.072 -7.832 1.00 82.69 105 PHE A N 1
ATOM 807 C CA . PHE A 1 105 ? 21.396 10.171 -8.640 1.00 82.69 105 PHE A CA 1
ATOM 808 C C . PHE A 1 105 ? 21.954 10.824 -9.908 1.00 82.69 105 PHE A C 1
ATOM 810 O O . PHE A 1 105 ? 22.583 10.138 -10.708 1.00 82.69 105 PHE A O 1
ATOM 817 N N . GLY A 1 106 ? 21.747 12.127 -10.130 1.00 78.31 106 GLY A N 1
ATOM 818 C CA . GLY A 1 106 ? 22.131 12.814 -11.372 1.00 78.31 106 GLY A CA 1
ATOM 819 C C . GLY A 1 106 ? 23.601 12.646 -11.764 1.00 78.31 106 GLY A C 1
ATOM 820 O O . GLY A 1 106 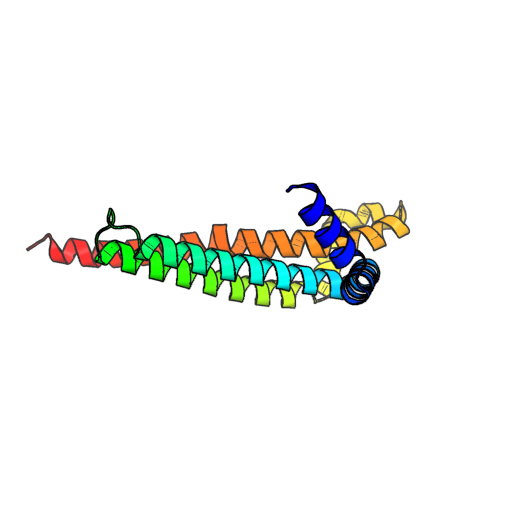? 23.905 12.605 -12.954 1.00 78.31 106 GLY A O 1
ATOM 821 N N . SER A 1 107 ? 24.491 12.446 -10.788 1.00 77.62 107 SER A N 1
ATOM 822 C CA . SER A 1 107 ? 25.911 12.146 -11.011 1.00 77.62 107 SER A CA 1
ATOM 823 C C . SER A 1 107 ? 26.155 10.839 -11.783 1.00 77.62 107 SER A C 1
ATOM 825 O O . SER A 1 107 ? 27.162 10.721 -12.468 1.00 77.62 107 SER A O 1
ATOM 827 N N . PHE A 1 108 ? 25.229 9.874 -11.736 1.00 75.38 108 PHE A N 1
ATOM 828 C CA . PHE A 1 108 ? 25.333 8.591 -12.448 1.00 75.38 108 PHE A CA 1
ATOM 829 C C . PHE A 1 108 ? 24.783 8.632 -13.877 1.00 75.38 108 PHE A C 1
ATOM 831 O O . PHE A 1 108 ? 24.990 7.688 -14.641 1.00 75.38 108 PHE A O 1
ATOM 838 N N . LYS A 1 109 ? 24.113 9.725 -14.265 1.00 73.31 109 LYS A N 1
ATOM 839 C CA . LYS A 1 109 ? 23.458 9.870 -15.573 1.00 73.31 109 LYS A CA 1
ATOM 840 C C . LYS A 1 109 ? 24.434 9.723 -16.746 1.00 73.31 109 LYS A C 1
ATOM 842 O O . LYS A 1 109 ? 24.059 9.175 -17.777 1.00 73.31 109 LYS A O 1
ATOM 847 N N . ASN A 1 110 ? 25.671 10.186 -16.568 1.00 75.25 110 ASN A N 1
ATOM 848 C CA . ASN A 1 110 ? 26.714 10.137 -17.597 1.00 75.25 110 ASN A CA 1
ATOM 849 C C . ASN A 1 110 ? 27.621 8.901 -17.472 1.00 75.25 110 ASN A C 1
ATOM 851 O O . ASN A 1 110 ? 28.286 8.539 -18.434 1.00 75.25 110 ASN A O 1
ATOM 855 N N . THR A 1 111 ? 27.638 8.249 -16.306 1.00 77.19 111 THR A N 1
ATOM 856 C CA . THR A 1 111 ? 28.526 7.112 -16.012 1.00 77.19 111 THR A CA 1
ATOM 857 C C . THR A 1 111 ? 27.893 5.773 -16.386 1.00 77.19 111 THR A C 1
ATOM 859 O O . THR A 1 111 ? 28.582 4.881 -16.866 1.00 77.19 111 THR A O 1
ATOM 862 N N . ALA A 1 112 ? 26.583 5.613 -16.175 1.00 77.56 112 ALA A N 1
ATOM 863 C CA . ALA A 1 112 ? 25.866 4.374 -16.478 1.00 77.56 112 ALA A CA 1
ATOM 864 C C . ALA A 1 112 ? 24.399 4.665 -16.865 1.00 77.56 112 ALA A C 1
ATOM 866 O O . ALA A 1 112 ? 23.487 4.452 -16.061 1.00 77.56 112 ALA A O 1
ATOM 867 N N . PRO A 1 113 ? 24.143 5.165 -18.089 1.00 75.19 113 PRO A N 1
ATOM 868 C CA . PRO A 1 113 ? 22.825 5.663 -18.500 1.00 75.19 113 PRO A CA 1
ATOM 869 C C . PRO A 1 113 ? 21.727 4.587 -18.529 1.00 75.19 113 PRO A C 1
ATOM 871 O O . PRO A 1 113 ? 20.574 4.874 -18.194 1.00 75.19 113 PRO A O 1
ATOM 874 N N . ASP A 1 114 ? 22.072 3.339 -18.862 1.00 77.06 114 ASP A N 1
ATOM 875 C CA . ASP A 1 114 ? 21.112 2.226 -18.885 1.00 77.06 114 ASP A CA 1
ATOM 876 C C . ASP A 1 114 ? 20.680 1.809 -17.461 1.00 77.06 114 ASP A C 1
ATOM 878 O O . ASP A 1 114 ? 19.494 1.634 -17.173 1.00 77.06 114 ASP A O 1
ATOM 882 N N . LEU A 1 115 ? 21.632 1.771 -16.520 1.00 75.69 115 LEU A N 1
ATOM 883 C CA . LEU A 1 115 ? 21.380 1.521 -15.093 1.00 75.69 115 LEU A CA 1
ATOM 884 C C . LEU A 1 115 ? 20.638 2.680 -14.421 1.00 75.69 115 LEU A C 1
ATOM 886 O O . LEU A 1 115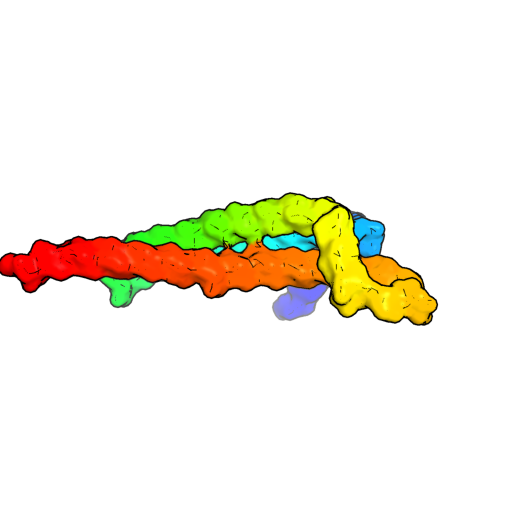 ? 19.760 2.444 -13.596 1.00 75.69 115 LEU A O 1
ATOM 890 N N . PHE A 1 116 ? 20.947 3.923 -14.790 1.00 76.81 116 PHE A N 1
ATOM 891 C CA . PHE A 1 116 ? 20.246 5.111 -14.301 1.00 76.81 116 PHE A CA 1
ATOM 892 C C . PHE A 1 116 ? 18.768 5.106 -14.723 1.00 76.81 116 PHE A C 1
ATOM 894 O O . PHE A 1 116 ? 17.879 5.428 -13.937 1.00 76.81 116 PHE A O 1
ATOM 901 N N . THR A 1 117 ? 18.481 4.681 -15.955 1.00 72.38 117 THR A N 1
ATOM 902 C CA . THR A 1 117 ? 17.106 4.604 -16.464 1.00 72.38 117 THR A CA 1
ATOM 903 C C . THR A 1 117 ? 16.311 3.499 -15.763 1.00 72.38 117 THR A C 1
ATOM 905 O O . THR A 1 117 ? 15.211 3.760 -15.278 1.00 72.38 117 THR A O 1
ATOM 908 N N . LYS A 1 118 ? 16.894 2.301 -15.604 1.00 74.88 118 LYS A N 1
ATOM 909 C CA . LYS A 1 118 ? 16.279 1.181 -14.862 1.00 74.88 118 LYS A CA 1
ATOM 910 C C . LYS A 1 118 ? 16.135 1.477 -13.362 1.00 74.88 118 LYS A C 1
ATOM 912 O O . LYS A 1 118 ? 15.121 1.157 -12.747 1.00 74.88 118 LYS A O 1
ATOM 917 N N . GLY A 1 119 ? 17.116 2.149 -12.762 1.00 74.81 119 GLY A N 1
ATOM 918 C CA . GLY A 1 119 ? 17.105 2.529 -11.349 1.00 74.81 119 GLY A CA 1
ATOM 919 C C . GLY A 1 119 ? 16.026 3.557 -11.003 1.00 74.81 119 GLY A C 1
ATOM 920 O O . GLY A 1 119 ? 15.491 3.537 -9.896 1.00 74.81 119 GLY A O 1
ATOM 921 N N . LYS A 1 120 ? 15.643 4.419 -11.951 1.00 73.62 120 LYS A N 1
ATOM 922 C CA . LYS A 1 120 ? 14.573 5.413 -11.777 1.00 73.62 120 LYS A CA 1
ATOM 923 C C . LYS A 1 120 ? 13.207 4.779 -11.505 1.00 73.62 120 LYS A C 1
ATOM 925 O O . LYS A 1 120 ? 12.413 5.334 -10.738 1.00 73.62 120 LYS A O 1
ATOM 930 N N . ALA A 1 121 ? 12.950 3.627 -12.119 1.00 71.44 121 ALA A N 1
ATOM 931 C CA . ALA A 1 121 ? 11.736 2.843 -11.934 1.00 71.44 121 ALA A CA 1
ATOM 932 C C . ALA A 1 121 ? 11.660 2.254 -10.522 1.00 71.44 121 ALA A C 1
ATOM 934 O O . ALA A 1 121 ? 10.739 2.559 -9.763 1.00 71.44 121 ALA A O 1
ATOM 935 N N . GLY A 1 122 ? 12.689 1.494 -10.135 1.00 74.88 122 GLY A N 1
ATOM 936 C CA . GLY A 1 122 ? 12.794 0.917 -8.794 1.00 74.88 122 GLY A CA 1
ATOM 937 C C . GLY A 1 122 ? 12.787 1.986 -7.702 1.00 74.88 122 GLY A C 1
ATOM 938 O O . GLY A 1 122 ? 12.140 1.819 -6.670 1.00 74.88 122 GLY A O 1
ATOM 939 N N . PHE A 1 123 ? 13.419 3.134 -7.957 1.00 77.38 123 PHE A N 1
ATOM 940 C CA . PHE A 1 123 ? 13.396 4.265 -7.040 1.00 77.38 123 PHE A CA 1
ATOM 941 C C . PHE A 1 123 ? 11.993 4.843 -6.848 1.00 77.38 123 PHE A C 1
ATOM 943 O O . PHE A 1 123 ? 11.630 5.114 -5.707 1.00 77.38 123 PHE A O 1
ATOM 950 N N . ALA A 1 124 ? 11.190 5.012 -7.906 1.00 70.62 124 ALA A N 1
ATOM 951 C CA . ALA A 1 124 ? 9.797 5.463 -7.772 1.00 70.62 124 ALA A CA 1
ATOM 952 C C . ALA A 1 124 ? 8.973 4.518 -6.912 1.00 70.62 124 ALA A C 1
ATOM 954 O O . ALA A 1 124 ? 8.234 4.953 -6.034 1.00 70.62 124 ALA A O 1
ATOM 955 N N . ILE A 1 125 ? 9.120 3.223 -7.171 1.00 71.25 125 ILE A N 1
ATOM 956 C CA . ILE A 1 125 ? 8.414 2.178 -6.446 1.00 71.25 125 ILE A CA 1
ATOM 957 C C . ILE A 1 125 ? 8.808 2.241 -4.963 1.00 71.25 125 ILE A C 1
ATOM 959 O O . ILE A 1 125 ? 7.939 2.378 -4.103 1.00 71.25 125 ILE A O 1
ATOM 963 N N . ALA A 1 126 ? 10.106 2.271 -4.654 1.00 76.19 126 ALA A N 1
ATOM 964 C CA . ALA A 1 126 ? 10.604 2.351 -3.283 1.00 76.19 126 ALA A CA 1
ATOM 965 C C . ALA A 1 126 ? 10.199 3.653 -2.570 1.00 76.19 126 ALA A C 1
ATOM 967 O O . ALA A 1 126 ? 9.705 3.611 -1.444 1.00 76.19 126 ALA A O 1
ATOM 968 N N . THR A 1 127 ? 10.354 4.814 -3.216 1.00 74.69 127 THR A N 1
ATOM 969 C CA . THR A 1 127 ? 9.936 6.095 -2.620 1.00 74.69 127 THR A CA 1
ATOM 970 C C . THR A 1 127 ? 8.431 6.188 -2.446 1.00 74.69 127 THR A C 1
ATOM 972 O O . THR A 1 127 ? 8.002 6.774 -1.459 1.00 74.69 127 THR A O 1
ATOM 975 N N . SER A 1 128 ? 7.628 5.573 -3.319 1.00 69.88 128 SER A N 1
ATOM 976 C CA . SER A 1 128 ? 6.178 5.499 -3.119 1.00 69.88 128 SER A CA 1
AT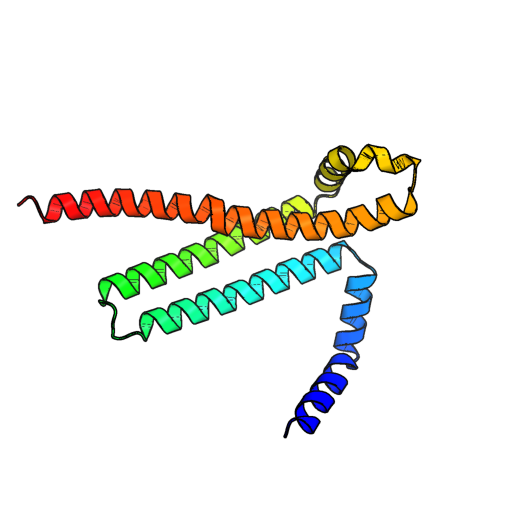OM 977 C C . SER A 1 128 ? 5.799 4.704 -1.898 1.00 69.88 128 SER A C 1
ATOM 979 O O . SER A 1 128 ? 4.978 5.169 -1.112 1.00 69.88 128 SER A O 1
ATOM 981 N N . LEU A 1 129 ? 6.474 3.580 -1.680 1.00 73.00 129 LEU A N 1
ATOM 982 C CA . LEU A 1 129 ? 6.266 2.748 -0.511 1.00 73.00 129 LEU A CA 1
ATOM 983 C C . LEU A 1 129 ? 6.661 3.482 0.764 1.00 73.00 129 LEU A C 1
ATOM 985 O O . LEU A 1 129 ? 5.887 3.524 1.715 1.00 73.00 129 LEU A O 1
ATOM 989 N N . ILE A 1 130 ? 7.847 4.091 0.772 1.00 73.88 130 ILE A N 1
ATOM 990 C CA . ILE A 1 130 ? 8.374 4.800 1.939 1.00 73.88 130 ILE A CA 1
ATOM 991 C C . ILE A 1 130 ? 7.513 6.022 2.243 1.00 73.88 130 ILE A C 1
ATOM 993 O O . ILE A 1 130 ? 7.049 6.163 3.367 1.00 73.88 130 ILE A O 1
ATOM 997 N N . ALA A 1 131 ? 7.248 6.885 1.260 1.00 71.19 131 ALA A N 1
ATOM 998 C CA . ALA A 1 131 ? 6.436 8.079 1.470 1.00 71.19 131 ALA A CA 1
ATOM 999 C C . ALA A 1 131 ? 5.028 7.706 1.946 1.00 71.19 131 ALA A C 1
ATOM 1001 O O . ALA A 1 131 ? 4.550 8.256 2.930 1.00 71.19 131 ALA A O 1
ATOM 1002 N N . SER A 1 132 ? 4.402 6.712 1.318 1.00 68.25 132 SER A N 1
ATOM 1003 C CA . SER A 1 132 ? 3.078 6.250 1.712 1.00 68.25 132 SER A CA 1
ATOM 1004 C C . SER A 1 132 ? 3.043 5.712 3.145 1.00 68.25 132 SER A C 1
ATOM 1006 O O . SER A 1 132 ? 2.201 6.131 3.937 1.00 68.25 132 SER A O 1
ATOM 1008 N N . THR A 1 133 ? 3.929 4.774 3.474 1.00 70.56 133 THR A N 1
ATOM 1009 C CA . THR A 1 133 ? 3.863 4.047 4.748 1.00 70.56 133 THR A CA 1
ATOM 1010 C C . THR A 1 133 ? 4.401 4.872 5.909 1.00 70.56 133 THR A C 1
ATOM 1012 O O . THR A 1 133 ? 3.841 4.833 7.004 1.00 70.56 133 THR A O 1
ATOM 1015 N N . VAL A 1 134 ? 5.456 5.658 5.682 1.00 73.12 134 VAL A N 1
ATOM 1016 C CA . VAL A 1 134 ? 6.082 6.479 6.724 1.00 73.12 134 VAL A CA 1
ATOM 1017 C C . VAL A 1 134 ? 5.240 7.709 7.023 1.00 73.12 134 VAL A C 1
ATOM 1019 O O . VAL A 1 134 ? 5.006 7.988 8.196 1.00 73.12 134 VAL A O 1
ATOM 1022 N N . ILE A 1 135 ? 4.755 8.432 6.007 1.00 71.25 135 ILE A N 1
ATOM 1023 C CA . ILE A 1 135 ? 3.978 9.655 6.251 1.00 71.25 135 ILE A CA 1
ATOM 1024 C C . ILE A 1 135 ? 2.680 9.299 6.973 1.00 71.25 135 ILE A C 1
ATOM 1026 O O . ILE A 1 135 ? 2.398 9.888 8.015 1.00 71.25 135 ILE A O 1
ATOM 1030 N N . ALA A 1 136 ? 1.943 8.292 6.494 1.00 67.56 136 ALA A N 1
ATOM 1031 C CA . ALA A 1 136 ? 0.705 7.865 7.136 1.00 67.56 136 ALA A CA 1
ATOM 1032 C C . ALA A 1 136 ? 0.946 7.415 8.586 1.00 67.56 136 ALA A C 1
ATOM 1034 O O . ALA A 1 136 ? 0.509 8.092 9.516 1.00 67.56 136 ALA A O 1
ATOM 1035 N N . LYS A 1 137 ? 1.704 6.329 8.793 1.00 70.75 137 LYS A N 1
ATOM 1036 C CA . LYS A 1 137 ? 1.825 5.696 10.118 1.00 70.75 137 LYS A CA 1
ATOM 1037 C C . LYS A 1 137 ? 2.691 6.473 11.112 1.00 70.75 137 LYS A C 1
ATOM 1039 O O . LYS A 1 137 ? 2.473 6.352 12.310 1.00 70.75 137 LYS A O 1
ATOM 1044 N N . ARG A 1 138 ? 3.690 7.246 10.663 1.00 71.00 138 ARG A N 1
ATOM 1045 C CA . ARG A 1 138 ? 4.660 7.897 11.573 1.00 71.00 138 ARG A CA 1
ATOM 1046 C C . ARG A 1 138 ? 4.510 9.403 11.717 1.00 71.00 138 ARG A C 1
ATOM 1048 O O . ARG A 1 138 ? 5.079 9.950 12.655 1.00 71.00 138 ARG A O 1
ATOM 1055 N N . ILE A 1 139 ? 3.787 10.074 10.823 1.00 74.75 139 ILE A N 1
ATOM 1056 C CA . ILE A 1 139 ? 3.579 11.525 10.924 1.00 74.75 139 ILE A CA 1
ATOM 1057 C C . ILE A 1 139 ? 2.118 11.814 11.208 1.00 74.75 139 ILE A C 1
ATOM 1059 O O . ILE A 1 139 ? 1.797 12.432 12.219 1.00 74.75 139 ILE A O 1
ATOM 1063 N N . ILE A 1 140 ? 1.229 11.339 10.341 1.00 73.38 140 ILE A N 1
ATOM 1064 C CA . ILE A 1 140 ? -0.170 11.733 10.420 1.00 73.38 140 ILE A CA 1
ATOM 1065 C C . ILE A 1 140 ? -0.841 11.056 11.626 1.00 73.38 140 ILE A C 1
ATOM 1067 O O . ILE A 1 140 ? -1.458 11.728 12.448 1.00 73.38 140 ILE A O 1
ATOM 1071 N N . VAL A 1 141 ? -0.657 9.751 11.808 1.00 72.19 141 VAL A N 1
ATOM 1072 C CA . VAL A 1 141 ? -1.309 8.993 12.890 1.00 72.19 141 VAL A CA 1
ATOM 1073 C C . VAL A 1 141 ? -0.937 9.488 14.302 1.00 72.19 141 VAL A C 1
ATOM 1075 O O . VAL A 1 141 ? -1.855 9.745 15.089 1.00 72.19 141 VAL A O 1
ATOM 1078 N N . PRO A 1 142 ? 0.348 9.731 14.644 1.00 73.81 142 PRO A N 1
ATOM 1079 C CA . PRO A 1 142 ? 0.716 10.338 15.927 1.00 73.81 142 PRO A CA 1
ATOM 1080 C C . PRO A 1 142 ? 0.172 11.759 16.107 1.00 73.81 142 PRO A C 1
ATOM 1082 O O . PRO A 1 142 ? -0.187 12.140 17.221 1.00 73.81 142 PRO A O 1
ATOM 1085 N N . PHE A 1 143 ? 0.066 12.537 15.024 1.00 75.81 143 PHE A N 1
ATOM 1086 C CA . PHE A 1 143 ? -0.488 13.890 15.063 1.00 75.81 143 PHE A CA 1
ATOM 1087 C C . PHE A 1 143 ? -1.978 13.878 15.431 1.00 75.81 143 PHE A C 1
ATOM 1089 O O . PHE A 1 143 ? -2.403 14.606 16.328 1.00 75.81 143 PHE A O 1
ATOM 1096 N N . PHE A 1 144 ? -2.767 12.986 14.826 1.00 73.50 144 PHE A N 1
ATOM 1097 C CA . PHE A 1 144 ? -4.168 12.810 15.214 1.00 73.50 144 PHE A CA 1
ATOM 1098 C C . PHE A 1 144 ? -4.304 12.215 16.618 1.00 73.50 144 PHE A C 1
ATOM 1100 O O . PHE A 1 144 ? -5.126 12.700 17.391 1.00 73.50 144 PHE A O 1
ATOM 1107 N N . ALA A 1 145 ? -3.477 11.235 16.997 1.00 68.06 145 ALA A N 1
ATOM 1108 C CA . ALA A 1 145 ? -3.471 10.689 18.357 1.00 68.06 145 ALA A CA 1
ATOM 1109 C C . ALA A 1 145 ? -3.232 11.780 19.412 1.00 68.06 145 ALA A C 1
ATOM 1111 O O . ALA A 1 145 ? -3.924 11.818 20.426 1.00 68.06 145 ALA A O 1
ATOM 1112 N N . SER A 1 146 ? -2.303 12.703 19.144 1.00 71.31 146 SER A N 1
ATOM 1113 C CA . SER A 1 146 ? -2.034 13.859 20.001 1.00 71.31 146 SER A CA 1
ATOM 1114 C C . SER A 1 146 ? -3.240 14.804 20.100 1.00 71.31 146 SER A C 1
ATOM 1116 O O . SER A 1 146 ? -3.628 15.184 21.207 1.00 71.31 146 SER A O 1
ATOM 1118 N N . LEU A 1 147 ? -3.895 15.123 18.977 1.00 70.81 147 LEU A N 1
ATOM 1119 C CA . LEU A 1 147 ? -5.104 15.960 18.961 1.00 70.81 147 LEU A CA 1
ATOM 1120 C C . LEU A 1 147 ? -6.273 15.326 19.731 1.00 70.81 147 LEU A C 1
ATOM 1122 O O . LEU A 1 147 ? -6.985 16.025 20.459 1.00 70.81 147 LEU A O 1
ATOM 1126 N N . PHE A 1 148 ? -6.453 14.008 19.600 1.00 64.69 148 PHE A N 1
ATOM 1127 C CA . PHE A 1 148 ? -7.474 13.254 20.327 1.00 64.69 148 PHE A CA 1
ATOM 1128 C C . PHE A 1 148 ? -7.154 13.138 21.819 1.00 64.69 148 PHE A C 1
ATOM 1130 O O . PHE A 1 148 ? -8.048 13.331 22.641 1.00 64.69 148 PHE A O 1
ATOM 1137 N N . ALA A 1 149 ? -5.896 12.881 22.187 1.00 62.53 149 ALA A N 1
ATOM 1138 C CA . ALA A 1 149 ? -5.468 12.832 23.582 1.00 62.53 149 ALA A CA 1
ATOM 1139 C C . ALA A 1 149 ? -5.676 14.182 24.286 1.00 62.53 149 ALA A C 1
ATOM 1141 O O . ALA A 1 149 ? -6.153 14.207 25.417 1.00 62.53 149 ALA A O 1
ATOM 1142 N N . SER A 1 150 ? -5.398 15.296 23.602 1.00 59.75 150 SER A N 1
ATOM 1143 C CA . SER A 1 150 ? -5.627 16.648 24.128 1.00 59.75 150 SER A CA 1
ATOM 1144 C C . SER A 1 150 ? -7.116 16.930 24.388 1.00 59.75 150 SER A C 1
ATOM 1146 O O . SER A 1 150 ? -7.492 17.343 25.484 1.00 59.75 150 SER A O 1
ATOM 1148 N N . HIS A 1 151 ? -7.999 16.607 23.435 1.00 62.06 151 HIS A N 1
ATOM 1149 C CA . HIS A 1 151 ? -9.447 16.793 23.613 1.00 62.06 151 HIS A CA 1
ATOM 1150 C C . HIS A 1 151 ? -10.052 15.872 24.677 1.00 62.06 151 HIS A C 1
ATOM 1152 O O . HIS A 1 151 ? -10.982 16.267 25.379 1.00 62.06 151 HIS A O 1
ATOM 1158 N N . ILE A 1 152 ? -9.550 14.642 24.798 1.00 61.50 152 ILE A N 1
ATOM 1159 C CA . ILE A 1 152 ? -10.009 13.692 25.814 1.00 61.50 152 ILE A CA 1
ATOM 1160 C C . ILE A 1 152 ? -9.515 14.102 27.203 1.00 61.50 152 ILE A C 1
ATOM 1162 O O . ILE A 1 152 ? -10.290 13.994 28.148 1.00 61.50 152 ILE A O 1
ATOM 1166 N N . LYS A 1 153 ? -8.285 14.620 27.328 1.00 54.06 153 LYS A N 1
ATOM 1167 C CA . LYS A 1 153 ? -7.751 15.136 28.594 1.00 54.06 153 LYS A CA 1
ATOM 1168 C C . LYS A 1 153 ? -8.614 16.280 29.136 1.00 54.06 153 LYS A C 1
ATOM 1170 O O . LYS A 1 153 ? -9.070 16.179 30.268 1.00 54.06 153 LYS A O 1
ATOM 1175 N N . ASN A 1 154 ? -8.957 17.263 28.301 1.00 55.91 154 ASN A N 1
ATOM 1176 C CA . ASN A 1 154 ? -9.832 18.372 28.706 1.00 55.91 154 ASN A CA 1
ATOM 1177 C C . ASN A 1 154 ? -11.236 17.896 29.126 1.00 55.91 154 ASN A C 1
ATOM 1179 O O . ASN A 1 154 ? -11.820 18.426 30.059 1.00 55.91 154 ASN A O 1
ATOM 1183 N N . LYS A 1 155 ? -11.775 16.855 28.477 1.00 55.81 155 LYS A N 1
ATOM 1184 C CA . LYS A 1 155 ? -13.111 16.31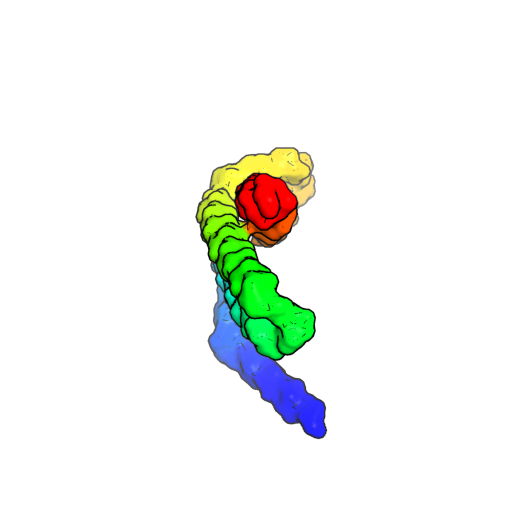4 28.789 1.00 55.81 155 LYS A CA 1
ATOM 1185 C C . LYS A 1 155 ? -13.137 15.354 29.988 1.00 55.81 155 LYS A C 1
ATOM 1187 O O . LYS A 1 155 ? -14.216 15.020 30.475 1.00 55.81 155 LYS A O 1
ATOM 1192 N N . LEU A 1 156 ? -11.975 14.848 30.403 1.00 50.62 156 LEU A N 1
ATOM 1193 C CA . LEU A 1 156 ? -11.796 14.014 31.594 1.00 50.62 156 LEU A CA 1
ATOM 1194 C C . LEU A 1 156 ? -11.446 14.857 32.822 1.00 50.62 156 LEU A C 1
ATOM 1196 O O . LEU A 1 156 ? -11.933 14.530 33.897 1.00 50.62 156 LEU A O 1
ATOM 1200 N N . GLU A 1 157 ? -10.676 15.938 32.674 1.00 50.53 157 GLU A N 1
ATOM 1201 C CA . GLU A 1 157 ? -10.421 16.894 33.763 1.00 50.53 157 GLU A CA 1
ATOM 1202 C C . GLU A 1 157 ? -11.729 17.571 34.225 1.00 50.53 157 GLU A C 1
ATOM 1204 O O . GLU A 1 157 ? -12.001 17.579 35.421 1.00 50.53 157 GLU A O 1
ATOM 1209 N N . ASP A 1 158 ? -12.629 17.943 33.304 1.00 50.88 158 ASP A N 1
ATOM 1210 C CA . ASP A 1 158 ? -13.978 18.463 33.626 1.00 50.88 158 ASP A CA 1
ATOM 1211 C C . ASP A 1 158 ? -14.919 17.444 34.303 1.00 50.88 158 ASP A C 1
ATOM 1213 O O . ASP A 1 158 ? -15.995 17.805 34.769 1.00 50.88 158 ASP A O 1
ATOM 1217 N N . LYS A 1 159 ? -14.574 16.148 34.326 1.00 47.16 159 LYS A N 1
ATOM 1218 C CA . LYS A 1 159 ? -15.425 15.091 34.908 1.00 47.16 159 LYS A CA 1
ATOM 1219 C C . LYS A 1 159 ? -14.905 14.518 36.227 1.00 47.16 159 LYS A C 1
ATOM 1221 O O . LYS A 1 159 ? -15.579 13.671 36.808 1.00 47.16 159 LYS A O 1
ATOM 1226 N N . TYR A 1 160 ? -13.711 14.933 36.649 1.00 45.56 160 TYR A N 1
ATOM 1227 C CA . TYR A 1 160 ? -13.066 14.523 37.902 1.00 45.56 160 TYR A CA 1
ATOM 1228 C C . TYR A 1 160 ? -12.650 15.717 38.784 1.00 45.56 160 TYR A C 1
ATOM 1230 O O . TYR A 1 160 ? -12.108 15.503 39.867 1.00 45.56 160 TYR A O 1
ATOM 1238 N N . CYS A 1 161 ? -12.938 16.948 38.353 1.00 42.03 161 CYS A N 1
ATOM 1239 C CA . CYS A 1 161 ? -12.986 18.143 39.194 1.00 42.03 161 CYS A CA 1
ATOM 1240 C C . CYS A 1 161 ? -14.437 18.638 39.318 1.00 42.03 161 CYS A C 1
ATOM 1242 O O . CYS A 1 161 ? -14.753 19.724 38.854 1.00 42.03 161 CYS A O 1
ATOM 1244 N N . ASP A 1 162 ? -15.291 17.807 39.917 1.00 36.00 162 ASP A N 1
ATOM 1245 C CA . ASP A 1 162 ? -16.503 18.182 40.663 1.00 36.00 162 ASP A CA 1
ATOM 1246 C C . ASP A 1 162 ? -16.739 17.115 41.745 1.00 36.00 162 ASP A C 1
ATOM 1248 O O . ASP A 1 162 ? -16.726 15.907 41.395 1.00 36.00 162 ASP A O 1
#

Foldseek 3Di:
DVVVVVVVVVCVCPDPVNVVLVVCLVPDLLSVLVVLLVVVLVVLVVVLVVQLVCLCPDPVDDPVVSVVVNVLSVVLSVLLNVLSVVLSVVLSPPVNLCVVLCVVPVVCCVVPVVCSVVVSSVVSSVCSVCSSPCCSPPPPSVVVVVVVVVVVVVVVVVVPPD

Radius of gyration: 22.06 Å; chains: 1; bounding box: 45×52×60 Å

Secondary structure (DSSP, 8-state):
-HHHHHHHHHHHHTSHHHHHHHHHHHH-HHHHHHHHHHHHHHHHHHHHHHHHHHHHH-TTS-HHHHHHHHHHHHHHHHHHHHHHHHHHHHHT-HHHHHHHHHHHHGGGTTT-HHHHHHHHHHHHHHHHHHHHHHIIIIIIHHHHHHHHHHHHHHHHHTTT--